Protein AF-A0A7J6T287-F1 (afdb_monomer_lite)

Sequence (138 aa):
MSKEVVRVLVASTNPVKIEAARMGIEPFIKGRELVVSGEATDSGVADQPYGDAETLRGARNRLAALCRGTKQAEFYVAFEGGVFKTEDGRLHVAAWVCVSMHGDDYVSEARTATFQARAYKHHNEVTLPTTIGKEADM

Structure (mmCIF, N/CA/C/O backbone):
data_AF-A0A7J6T287-F1
#
_entry.id   AF-A0A7J6T287-F1
#
loop_
_atom_site.group_PDB
_atom_site.id
_atom_site.type_symbol
_atom_site.label_atom_id
_atom_site.label_alt_id
_atom_site.label_comp_id
_atom_site.label_asym_id
_atom_site.label_entity_id
_atom_site.label_seq_id
_atom_site.pdbx_PDB_ins_code
_atom_site.Cartn_x
_atom_site.Cartn_y
_atom_site.Cartn_z
_atom_site.occupancy
_atom_site.B_iso_or_equiv
_atom_site.auth_seq_id
_atom_site.auth_comp_id
_atom_site.auth_asym_id
_atom_site.auth_atom_id
_atom_site.pdbx_PDB_model_num
ATOM 1 N N . MET A 1 1 ? -13.765 6.205 30.533 1.00 50.97 1 MET A N 1
ATOM 2 C CA . MET A 1 1 ? -14.246 6.568 29.183 1.00 50.97 1 MET A CA 1
ATOM 3 C C . MET A 1 1 ? -13.550 5.644 28.201 1.00 50.97 1 MET A C 1
ATOM 5 O O . MET A 1 1 ? -12.341 5.490 28.329 1.00 50.97 1 MET A O 1
ATOM 9 N N . SER A 1 2 ? -14.280 4.966 27.314 1.00 59.41 2 SER A N 1
ATOM 10 C CA . SER A 1 2 ? -13.661 4.164 26.252 1.00 59.41 2 SER A CA 1
ATOM 11 C C . SER A 1 2 ? -12.898 5.095 25.313 1.00 59.41 2 SER A C 1
ATOM 13 O O . SER A 1 2 ? -13.432 6.126 24.907 1.00 59.41 2 SER A O 1
ATOM 15 N N . LYS A 1 3 ? -11.648 4.754 25.008 1.00 74.88 3 LYS A N 1
ATOM 16 C CA . LYS A 1 3 ? -10.834 5.477 24.031 1.00 74.88 3 LYS A CA 1
ATOM 17 C C . LYS A 1 3 ? -11.521 5.345 22.666 1.00 74.88 3 LYS A C 1
ATOM 19 O O . LYS A 1 3 ? -11.954 4.253 22.309 1.00 74.88 3 LYS A O 1
ATOM 24 N N . GLU A 1 4 ? -11.695 6.447 21.944 1.00 91.06 4 GLU A N 1
ATOM 25 C CA . GLU A 1 4 ? -12.241 6.404 20.583 1.00 91.06 4 GLU A CA 1
ATOM 26 C C . GLU A 1 4 ? -11.302 5.577 19.690 1.00 91.06 4 GLU A C 1
ATOM 28 O O . GLU A 1 4 ? -10.081 5.696 19.815 1.00 91.06 4 GLU A O 1
ATOM 33 N N . VAL A 1 5 ? -11.857 4.714 18.834 1.00 94.69 5 VAL A N 1
ATOM 34 C CA . VAL A 1 5 ? -11.086 3.768 18.014 1.00 94.69 5 VAL A CA 1
ATOM 35 C C . VAL A 1 5 ? -11.066 4.233 16.564 1.00 94.69 5 VAL A C 1
ATOM 37 O O . VAL A 1 5 ? -12.109 4.295 15.918 1.00 94.69 5 VAL A O 1
ATOM 40 N N . VAL A 1 6 ? -9.871 4.467 16.031 1.00 96.75 6 VAL A N 1
ATOM 41 C CA . VAL A 1 6 ? -9.622 4.687 14.605 1.00 96.75 6 VAL A CA 1
ATOM 42 C C . VAL A 1 6 ? -9.342 3.348 13.949 1.00 96.75 6 VAL A C 1
ATOM 44 O O . VAL A 1 6 ? -8.381 2.659 14.296 1.00 96.75 6 VAL A O 1
ATOM 47 N N . ARG A 1 7 ? -10.177 2.981 12.977 1.00 97.75 7 ARG A N 1
ATOM 48 C CA . ARG A 1 7 ? -9.984 1.769 12.177 1.00 97.75 7 ARG A CA 1
ATOM 49 C C . ARG A 1 7 ? -9.330 2.115 10.851 1.00 97.75 7 ARG A C 1
ATOM 51 O O . ARG A 1 7 ? -9.769 3.044 10.176 1.00 97.75 7 ARG A O 1
ATOM 58 N N . VAL A 1 8 ? -8.330 1.330 10.473 1.00 98.38 8 VAL A N 1
ATOM 59 C CA . VAL A 1 8 ? -7.659 1.405 9.174 1.00 98.38 8 VAL A CA 1
ATOM 60 C C . VAL A 1 8 ? -7.731 0.037 8.506 1.00 98.38 8 VAL A C 1
ATOM 62 O O . VAL A 1 8 ? -7.349 -0.974 9.104 1.00 98.38 8 VAL A O 1
ATOM 65 N N . LEU A 1 9 ? -8.208 0.003 7.265 1.00 98.56 9 LEU A N 1
ATOM 66 C CA . LEU A 1 9 ? -8.140 -1.184 6.419 1.00 98.56 9 LEU A CA 1
ATOM 67 C C . LEU A 1 9 ? -7.034 -1.019 5.385 1.00 98.56 9 LEU A C 1
ATOM 69 O O . LEU A 1 9 ? -6.909 0.022 4.742 1.00 98.56 9 LEU A O 1
ATOM 73 N N . VAL A 1 10 ? -6.242 -2.071 5.215 1.00 98.75 10 VAL A N 1
ATOM 74 C CA . VAL A 1 10 ? -5.147 -2.118 4.248 1.00 98.75 10 VAL A CA 1
ATOM 75 C C . VAL A 1 10 ? -5.472 -3.150 3.181 1.00 98.75 10 VAL A C 1
ATOM 77 O O . VAL A 1 10 ? -5.794 -4.291 3.500 1.00 98.75 10 VAL A O 1
ATOM 80 N N . ALA A 1 11 ? -5.338 -2.776 1.911 1.00 98.31 11 ALA A N 1
ATOM 81 C CA . ALA A 1 11 ? -5.620 -3.611 0.745 1.00 98.31 11 ALA A CA 1
ATOM 82 C C . ALA A 1 11 ? -4.507 -4.656 0.495 1.00 98.31 11 ALA A C 1
ATOM 84 O O . ALA A 1 11 ? -3.960 -4.776 -0.602 1.00 98.31 11 ALA A O 1
ATOM 85 N N . SER A 1 12 ? -4.076 -5.338 1.556 1.00 97.88 12 SER A N 1
ATOM 86 C CA . SER A 1 12 ? -3.033 -6.356 1.569 1.00 97.88 12 SER A CA 1
ATOM 87 C C . SER A 1 12 ? -3.056 -7.131 2.887 1.00 97.88 12 SER A C 1
ATOM 89 O O . SER A 1 12 ? -3.192 -6.541 3.955 1.00 97.88 12 SER A O 1
ATOM 91 N N . THR A 1 13 ? -2.791 -8.436 2.829 1.00 97.44 13 THR A N 1
ATOM 92 C CA . THR A 1 13 ? -2.550 -9.293 4.005 1.00 97.44 13 THR A CA 1
ATOM 93 C C . THR A 1 13 ? -1.077 -9.353 4.429 1.00 97.44 13 THR A C 1
ATOM 95 O O . THR A 1 13 ? -0.758 -9.936 5.460 1.00 97.44 13 THR A O 1
ATOM 98 N N . ASN A 1 14 ? -0.161 -8.747 3.663 1.00 97.44 14 ASN A N 1
ATOM 99 C CA . ASN A 1 14 ? 1.260 -8.695 4.010 1.00 97.44 14 ASN A CA 1
ATOM 100 C C . ASN A 1 14 ? 1.487 -7.865 5.298 1.00 97.44 14 ASN A C 1
ATOM 102 O O . ASN A 1 14 ? 1.167 -6.669 5.293 1.00 97.44 14 ASN A O 1
ATOM 106 N N . PRO A 1 15 ? 2.092 -8.443 6.358 1.00 97.75 15 PRO A N 1
ATOM 107 C CA . PRO A 1 15 ? 2.291 -7.764 7.640 1.00 97.75 15 PRO A CA 1
ATOM 108 C C . PRO A 1 15 ? 3.160 -6.506 7.531 1.00 97.75 15 PRO A C 1
ATOM 110 O O . PRO A 1 15 ? 2.912 -5.539 8.241 1.00 97.75 15 PRO A O 1
ATOM 113 N N . VAL A 1 16 ? 4.114 -6.461 6.595 1.00 97.81 16 VAL A N 1
ATOM 114 C CA . VAL A 1 16 ? 4.968 -5.284 6.363 1.00 97.81 16 VAL A CA 1
ATOM 115 C C . VAL A 1 16 ? 4.145 -4.096 5.861 1.00 97.81 16 VAL A C 1
ATOM 117 O O . VAL A 1 16 ? 4.347 -2.971 6.306 1.00 97.81 16 VAL A O 1
ATOM 120 N N . LYS A 1 17 ? 3.180 -4.332 4.961 1.00 97.88 17 LYS A N 1
ATOM 121 C CA . LYS A 1 17 ? 2.293 -3.274 4.440 1.00 97.88 17 LYS A CA 1
ATOM 122 C C . LYS A 1 17 ? 1.305 -2.792 5.507 1.00 97.88 17 LYS A C 1
ATOM 124 O O . LYS A 1 17 ? 1.026 -1.599 5.586 1.00 97.88 17 LYS A O 1
ATOM 129 N N . ILE A 1 18 ? 0.797 -3.712 6.329 1.00 98.62 18 ILE A N 1
ATOM 130 C CA . ILE A 1 18 ? -0.095 -3.390 7.453 1.00 98.62 18 ILE A CA 1
ATOM 131 C C . ILE A 1 18 ? 0.635 -2.506 8.468 1.00 98.62 18 ILE A C 1
ATOM 133 O O . ILE A 1 18 ? 0.121 -1.463 8.868 1.00 98.62 18 ILE A O 1
ATOM 137 N N . GLU A 1 19 ? 1.862 -2.881 8.819 1.00 98.50 19 GLU A N 1
ATOM 138 C CA . GLU A 1 19 ? 2.688 -2.127 9.753 1.00 98.50 19 GLU A CA 1
ATOM 139 C C . GLU A 1 19 ? 3.095 -0.756 9.197 1.00 98.50 19 GLU A C 1
ATOM 141 O O . GLU A 1 19 ? 3.009 0.249 9.902 1.00 98.50 19 GLU A O 1
ATOM 146 N N . ALA A 1 20 ? 3.437 -0.672 7.908 1.00 98.25 20 ALA A N 1
ATOM 147 C CA . ALA A 1 20 ? 3.723 0.603 7.251 1.00 98.25 20 ALA A CA 1
ATOM 148 C C . ALA A 1 20 ? 2.521 1.565 7.301 1.00 98.25 20 ALA A C 1
ATOM 150 O O . ALA A 1 20 ? 2.691 2.751 7.585 1.00 98.25 20 ALA A O 1
ATOM 151 N N . ALA A 1 21 ? 1.300 1.063 7.078 1.00 98.38 21 ALA A N 1
ATOM 152 C CA . ALA A 1 21 ? 0.085 1.864 7.223 1.00 98.38 21 ALA A CA 1
ATOM 153 C C . ALA A 1 21 ? -0.141 2.310 8.676 1.00 98.38 21 ALA A C 1
ATOM 155 O O . ALA A 1 21 ? -0.475 3.471 8.910 1.00 98.38 21 ALA A O 1
ATOM 156 N N . ARG A 1 22 ? 0.085 1.420 9.655 1.00 98.25 22 ARG A N 1
ATOM 157 C CA . ARG A 1 22 ? 0.000 1.750 11.086 1.00 98.25 22 ARG A CA 1
ATOM 158 C C . ARG A 1 22 ? 0.932 2.906 11.436 1.00 98.25 22 ARG A C 1
ATOM 160 O O . ARG A 1 22 ? 0.466 3.918 11.949 1.00 98.25 22 ARG A O 1
ATOM 167 N N . MET A 1 23 ? 2.214 2.783 11.094 1.00 97.75 23 MET A N 1
ATOM 168 C CA . MET A 1 23 ? 3.225 3.814 11.342 1.00 97.75 23 MET A CA 1
ATOM 169 C C . MET A 1 23 ? 2.909 5.131 10.623 1.00 97.75 23 MET A C 1
ATOM 171 O O . MET A 1 23 ? 3.188 6.201 11.156 1.00 97.75 23 MET A O 1
ATOM 175 N N . GLY A 1 24 ? 2.325 5.063 9.423 1.00 96.31 24 GLY A N 1
ATOM 176 C CA . GLY A 1 24 ? 1.927 6.245 8.663 1.00 96.31 24 GLY A CA 1
ATOM 177 C C . GLY A 1 24 ? 0.741 6.995 9.273 1.00 96.31 24 GLY A C 1
ATOM 178 O O . GLY A 1 24 ? 0.712 8.217 9.210 1.00 96.31 24 GLY A O 1
ATOM 179 N N . ILE A 1 25 ? -0.223 6.293 9.876 1.00 96.25 25 ILE A N 1
ATOM 180 C CA . ILE A 1 25 ? -1.453 6.897 10.417 1.00 96.2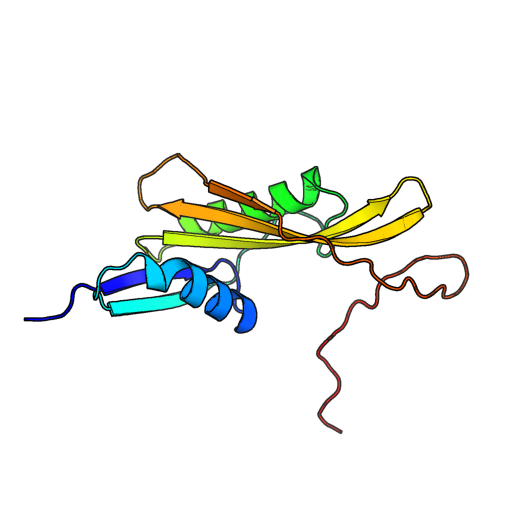5 25 ILE A CA 1
ATOM 181 C C . ILE A 1 25 ? -1.322 7.282 11.899 1.00 96.25 25 ILE A C 1
ATOM 183 O O . ILE A 1 25 ? -1.879 8.296 12.321 1.00 96.25 25 ILE A O 1
ATOM 187 N N . GLU A 1 26 ? -0.579 6.510 12.695 1.00 95.69 26 GLU A N 1
ATOM 188 C CA . GLU A 1 26 ? -0.442 6.685 14.150 1.00 95.69 26 GLU A CA 1
ATOM 189 C C . GLU A 1 26 ? -0.110 8.123 14.610 1.00 95.69 26 GLU A C 1
ATOM 191 O O . GLU A 1 26 ? -0.753 8.597 15.554 1.00 95.69 26 GLU A O 1
ATOM 196 N N . PRO A 1 27 ? 0.784 8.885 13.944 1.00 94.88 27 PRO A N 1
ATOM 197 C CA . PRO A 1 27 ? 1.085 10.262 14.341 1.00 94.88 27 PRO A CA 1
ATOM 198 C C . PRO A 1 27 ? -0.120 11.215 14.288 1.00 94.88 27 PRO A C 1
ATOM 200 O O . PRO A 1 27 ? -0.116 12.256 14.946 1.00 94.88 27 PRO A O 1
ATOM 203 N N . PHE A 1 28 ? -1.161 10.878 13.522 1.00 91.44 28 PHE A N 1
ATOM 204 C CA . PHE A 1 28 ? -2.292 11.765 13.247 1.00 91.44 28 PHE A CA 1
ATOM 205 C C . PHE A 1 28 ? -3.512 11.515 14.141 1.00 91.44 28 PHE A C 1
ATOM 207 O O . PHE A 1 28 ? -4.430 12.336 14.171 1.00 91.44 28 PHE A O 1
ATOM 214 N N . ILE A 1 29 ? -3.543 10.424 14.914 1.00 90.31 29 ILE A N 1
ATOM 215 C CA . ILE A 1 29 ? -4.763 10.002 15.621 1.00 90.31 29 ILE A CA 1
ATOM 216 C C . ILE A 1 29 ? -4.915 10.543 17.056 1.00 90.31 29 ILE A C 1
ATOM 218 O O . ILE A 1 29 ? -5.815 10.107 17.762 1.00 90.31 29 ILE A O 1
ATOM 222 N N . LYS A 1 30 ? -4.102 11.521 17.488 1.00 86.50 30 LYS A N 1
ATOM 223 C CA . LYS A 1 30 ? -4.283 12.337 18.720 1.00 86.50 30 LYS A CA 1
ATOM 224 C C . LYS A 1 30 ? -4.677 11.560 19.990 1.00 86.50 30 LYS A C 1
ATOM 226 O O . LYS A 1 30 ? -5.568 11.968 20.730 1.00 86.50 30 LYS A O 1
ATOM 231 N N . GLY A 1 31 ? -4.020 10.435 20.258 1.00 84.31 31 GLY A N 1
ATOM 232 C CA . GLY A 1 31 ? -4.307 9.650 21.460 1.00 84.31 31 GLY A CA 1
ATOM 233 C C . GLY A 1 31 ? -5.642 8.902 21.414 1.00 84.31 31 GLY A C 1
ATOM 234 O O . GLY A 1 31 ? -6.137 8.519 22.468 1.00 84.31 31 GLY A O 1
ATOM 235 N N . ARG A 1 32 ? -6.205 8.661 20.225 1.00 93.94 32 ARG A N 1
ATOM 236 C CA . ARG A 1 32 ? -7.208 7.617 19.961 1.00 93.94 32 ARG A CA 1
ATOM 237 C C . ARG A 1 32 ? -6.529 6.239 19.912 1.00 93.94 32 ARG A C 1
ATOM 239 O O . ARG A 1 32 ? -5.301 6.141 19.905 1.00 93.94 32 ARG A O 1
ATOM 246 N N . GLU A 1 33 ? -7.298 5.163 19.994 1.00 95.31 33 GLU A N 1
ATOM 247 C CA . GLU A 1 33 ? -6.789 3.804 19.776 1.00 95.31 33 GLU A CA 1
ATOM 248 C C . GLU A 1 33 ? -6.695 3.528 18.272 1.00 95.31 33 GLU A C 1
ATOM 250 O O . GLU A 1 33 ? -7.619 3.864 17.538 1.00 95.31 33 GLU A O 1
ATOM 255 N N . LEU A 1 34 ? -5.595 2.928 17.808 1.00 97.06 34 LEU A N 1
ATOM 256 C CA . LEU A 1 34 ? -5.424 2.544 16.406 1.00 97.06 34 LEU A CA 1
ATOM 257 C C . LEU A 1 34 ? -5.648 1.046 16.236 1.00 97.06 34 LEU A C 1
ATOM 259 O O . LEU A 1 34 ? -4.922 0.247 16.823 1.00 97.06 34 LEU A O 1
ATOM 263 N N . VAL A 1 35 ? -6.581 0.669 15.368 1.00 97.75 35 VAL A N 1
ATOM 264 C CA . VAL A 1 35 ? -6.767 -0.720 14.940 1.00 97.75 35 VAL A CA 1
ATOM 265 C C . VAL A 1 35 ? -6.552 -0.800 13.437 1.00 97.75 35 VAL A C 1
ATOM 267 O O . VAL A 1 35 ? -7.341 -0.263 12.660 1.00 97.75 35 VAL A O 1
ATOM 270 N N . VAL A 1 36 ? -5.494 -1.495 13.025 1.00 98.44 36 VAL A N 1
ATOM 271 C CA . VAL A 1 36 ? -5.158 -1.708 11.611 1.00 98.44 36 VAL A CA 1
ATOM 272 C C . VAL A 1 36 ? -5.341 -3.177 11.271 1.00 98.44 36 VAL A C 1
ATOM 274 O O . VAL A 1 36 ? -4.894 -4.050 12.011 1.00 98.44 36 VAL A O 1
ATOM 277 N N . SER A 1 37 ? -5.994 -3.462 10.149 1.00 98.31 37 SER A N 1
ATOM 278 C CA . SER A 1 37 ? -6.135 -4.831 9.650 1.00 98.31 37 SER A CA 1
ATOM 279 C C . SER A 1 37 ? -6.022 -4.886 8.132 1.00 98.31 37 SER A C 1
ATOM 281 O O . SER A 1 37 ? -6.282 -3.902 7.441 1.00 98.31 37 SER A O 1
ATOM 283 N N . GLY A 1 38 ? -5.586 -6.037 7.625 1.00 98.19 38 GLY A N 1
ATOM 284 C CA . GLY A 1 38 ? -5.404 -6.278 6.200 1.00 98.19 38 GLY A CA 1
ATOM 285 C C . GLY A 1 38 ? -6.545 -7.080 5.583 1.00 98.19 38 GLY A C 1
ATOM 286 O O . GLY A 1 38 ? -7.109 -7.970 6.222 1.00 98.19 38 GLY A O 1
ATOM 287 N N . GLU A 1 39 ? -6.840 -6.804 4.319 1.00 97.69 39 GLU A N 1
ATOM 288 C CA . GLU A 1 39 ? -7.756 -7.575 3.483 1.00 97.69 39 GLU A CA 1
ATOM 289 C C . GLU A 1 39 ? -7.159 -7.775 2.088 1.00 97.69 39 GLU A C 1
ATOM 291 O O . GLU A 1 39 ? -6.563 -6.866 1.506 1.00 97.69 39 GLU A O 1
ATOM 296 N N . ALA A 1 40 ? -7.286 -8.991 1.559 1.00 96.75 40 ALA A N 1
ATOM 297 C CA . ALA A 1 40 ? -6.862 -9.291 0.201 1.00 96.75 40 ALA A CA 1
ATOM 298 C C . ALA A 1 40 ? -7.826 -8.637 -0.798 1.00 96.75 40 ALA A C 1
ATOM 300 O O . ALA A 1 40 ? -9.040 -8.726 -0.648 1.00 96.75 40 ALA A O 1
ATOM 301 N N . THR A 1 41 ? -7.274 -7.987 -1.817 1.00 96.44 41 THR A N 1
ATOM 302 C CA . THR A 1 41 ? -8.027 -7.329 -2.892 1.00 96.44 41 THR A CA 1
ATOM 303 C C . THR A 1 41 ? -7.321 -7.566 -4.216 1.00 96.44 41 THR A C 1
ATOM 305 O O . THR A 1 41 ? -6.097 -7.718 -4.237 1.00 96.44 41 THR A O 1
ATOM 308 N N . ASP A 1 42 ? -8.065 -7.550 -5.317 1.00 93.94 42 ASP A N 1
ATOM 309 C CA . ASP A 1 42 ? -7.494 -7.670 -6.657 1.00 93.94 42 ASP A CA 1
ATOM 310 C C . ASP A 1 42 ? -7.057 -6.301 -7.191 1.00 93.94 42 ASP A C 1
ATOM 312 O O . ASP A 1 42 ? -7.777 -5.308 -7.062 1.00 93.94 42 ASP A O 1
ATOM 316 N N . SER A 1 43 ? -5.877 -6.234 -7.815 1.00 94.56 43 SER A N 1
ATOM 317 C CA . SER A 1 43 ? -5.389 -5.003 -8.454 1.00 94.56 43 SER A CA 1
ATOM 318 C C . SER A 1 43 ? -5.902 -4.817 -9.880 1.00 94.56 43 SER A C 1
ATOM 320 O O . SER A 1 43 ? -5.833 -3.709 -10.409 1.00 94.56 43 SER A O 1
ATOM 322 N N . GLY A 1 44 ? -6.407 -5.869 -10.532 1.00 96.56 44 GLY A N 1
ATOM 323 C CA . GLY A 1 44 ? -6.877 -5.803 -11.922 1.00 96.56 44 GLY A CA 1
ATOM 324 C C . GLY A 1 44 ? -5.798 -5.390 -12.936 1.00 96.56 44 GLY A C 1
ATOM 325 O O . GLY A 1 44 ? -6.129 -4.916 -14.021 1.00 96.56 44 GLY A O 1
ATOM 326 N N . VAL A 1 45 ? -4.520 -5.519 -12.572 1.00 97.31 45 VAL A N 1
ATOM 327 C CA . VAL A 1 45 ? -3.341 -5.322 -13.432 1.00 97.31 45 VAL A CA 1
ATOM 328 C C . VAL A 1 45 ? -2.434 -6.552 -13.318 1.00 97.31 45 VAL A C 1
ATOM 330 O O . VAL A 1 45 ? -2.754 -7.475 -12.571 1.00 97.31 45 VAL A O 1
ATOM 333 N N . ALA A 1 46 ? -1.327 -6.594 -14.062 1.00 94.69 46 ALA A N 1
ATOM 334 C CA . ALA A 1 46 ? -0.368 -7.692 -13.958 1.00 94.69 46 ALA A CA 1
ATOM 335 C C . ALA A 1 46 ? 0.182 -7.848 -12.526 1.00 94.69 46 ALA A C 1
ATOM 337 O O . ALA A 1 46 ? 0.364 -6.853 -11.826 1.00 94.69 46 ALA A O 1
ATOM 338 N N . ASP A 1 47 ? 0.528 -9.079 -12.127 1.00 90.69 47 ASP A N 1
ATOM 339 C CA . ASP A 1 47 ? 1.134 -9.371 -10.813 1.00 90.69 47 ASP A CA 1
ATOM 340 C C . ASP A 1 47 ? 2.422 -8.570 -10.566 1.00 90.69 47 ASP A C 1
ATOM 342 O O . ASP A 1 47 ? 2.746 -8.230 -9.426 1.00 90.69 47 ASP A O 1
ATOM 346 N N . GLN A 1 48 ? 3.140 -8.237 -11.645 1.00 92.31 48 GLN A N 1
ATOM 347 C CA . GLN A 1 48 ? 4.270 -7.318 -11.638 1.00 92.31 48 GLN A CA 1
ATOM 348 C C . GLN A 1 48 ? 3.993 -6.122 -12.567 1.00 92.31 48 GLN A C 1
ATOM 350 O O . GLN A 1 48 ? 4.379 -6.160 -13.737 1.00 92.31 48 GLN A O 1
ATOM 355 N N . PRO A 1 49 ? 3.359 -5.050 -12.058 1.00 96.00 49 PRO A N 1
ATOM 356 C CA . PRO A 1 49 ? 3.088 -3.834 -12.818 1.00 96.00 49 PRO A CA 1
ATOM 357 C C . PRO A 1 49 ? 4.356 -3.194 -13.380 1.00 96.00 49 PRO A C 1
ATOM 359 O O . PRO A 1 49 ? 5.384 -3.127 -12.689 1.00 96.00 49 PRO A O 1
ATOM 362 N N . TYR A 1 50 ? 4.267 -2.675 -14.604 1.00 96.12 50 TYR A N 1
ATOM 363 C CA . TYR A 1 50 ? 5.367 -1.987 -15.267 1.00 96.12 50 TYR A CA 1
ATOM 364 C C . TYR A 1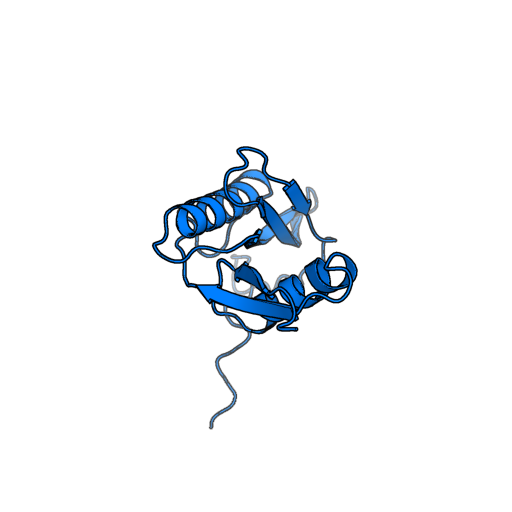 50 ? 5.062 -0.505 -15.507 1.00 96.12 50 TYR A C 1
ATOM 366 O O . TYR A 1 50 ? 4.100 -0.127 -16.177 1.00 96.12 50 TYR A O 1
ATOM 374 N N . GLY A 1 51 ? 5.935 0.358 -14.990 1.00 96.62 51 GLY A N 1
ATOM 375 C CA . GLY A 1 51 ? 5.813 1.806 -15.088 1.00 96.62 51 GLY A CA 1
ATOM 376 C C . GLY A 1 51 ? 4.756 2.402 -14.156 1.00 96.62 51 GLY A C 1
ATOM 377 O O . GLY A 1 51 ? 3.976 1.709 -13.498 1.00 96.62 51 GLY A O 1
ATOM 378 N N . ASP A 1 52 ? 4.739 3.732 -14.084 1.00 97.50 52 ASP A N 1
ATOM 379 C CA . ASP A 1 52 ? 3.902 4.461 -13.125 1.00 97.50 52 ASP A CA 1
ATOM 380 C C . ASP A 1 52 ? 2.412 4.305 -13.395 1.00 97.50 52 ASP A C 1
ATOM 382 O O . ASP A 1 52 ? 1.647 4.063 -12.465 1.00 97.50 52 ASP A O 1
ATOM 386 N N . ALA A 1 53 ? 2.002 4.381 -14.660 1.00 97.88 53 ALA A N 1
ATOM 387 C CA . ALA A 1 53 ? 0.592 4.347 -15.025 1.00 97.88 53 ALA A CA 1
ATOM 388 C C . ALA A 1 53 ? -0.097 3.037 -14.609 1.00 97.88 53 ALA A C 1
ATOM 390 O O . ALA A 1 53 ? -1.211 3.064 -14.085 1.00 97.88 53 ALA A O 1
ATOM 391 N N . GLU A 1 54 ? 0.550 1.890 -14.829 1.00 98.50 54 GLU A N 1
ATOM 392 C CA . GLU A 1 54 ? -0.008 0.595 -14.438 1.00 98.50 54 GLU A CA 1
ATOM 393 C C . GLU A 1 54 ? 0.061 0.377 -12.926 1.00 98.50 54 GLU A C 1
ATOM 395 O O . GLU A 1 54 ? -0.929 -0.045 -12.329 1.00 98.50 54 GLU A O 1
ATOM 400 N N . THR A 1 55 ? 1.184 0.728 -12.295 1.00 98.50 55 THR A N 1
ATOM 401 C CA . THR A 1 55 ? 1.370 0.558 -10.846 1.00 98.50 55 THR A CA 1
ATOM 402 C C . THR A 1 55 ? 0.368 1.399 -10.050 1.00 98.50 55 THR A C 1
ATOM 404 O O . THR A 1 55 ? -0.290 0.891 -9.142 1.00 98.50 55 THR A O 1
ATOM 407 N N . LEU A 1 56 ? 0.179 2.671 -10.420 1.00 98.69 56 LEU A N 1
ATOM 408 C CA . LEU A 1 56 ? -0.812 3.547 -9.792 1.00 98.69 56 LEU A CA 1
ATOM 409 C C . LEU A 1 56 ? -2.242 3.045 -10.031 1.00 98.69 56 LEU A C 1
ATOM 411 O O . LEU A 1 56 ? -3.060 3.049 -9.112 1.00 98.69 56 LEU A O 1
ATOM 415 N N . ARG A 1 57 ? -2.552 2.563 -11.242 1.00 98.62 57 ARG A N 1
ATOM 416 C CA . ARG A 1 57 ? -3.855 1.949 -11.534 1.00 98.62 57 ARG A CA 1
ATOM 417 C C . ARG A 1 57 ? -4.113 0.733 -10.642 1.00 98.62 57 ARG A C 1
ATOM 419 O O . ARG A 1 57 ? -5.207 0.625 -10.096 1.00 98.62 57 ARG A O 1
ATOM 426 N N . GLY A 1 58 ? -3.116 -0.128 -10.438 1.00 98.69 58 GLY A N 1
ATOM 427 C CA . GLY A 1 58 ? -3.210 -1.257 -9.511 1.00 98.69 58 GLY A CA 1
ATOM 428 C C . GLY A 1 58 ? -3.507 -0.816 -8.075 1.00 98.69 58 GLY A C 1
ATOM 429 O O . GLY A 1 58 ? -4.428 -1.342 -7.450 1.00 98.69 58 GLY A O 1
ATOM 430 N N . ALA A 1 59 ? -2.804 0.206 -7.573 1.00 98.62 59 ALA A N 1
ATOM 431 C CA . ALA A 1 59 ? -3.054 0.762 -6.240 1.00 98.62 59 ALA A CA 1
ATOM 432 C C . ALA A 1 59 ? -4.480 1.330 -6.097 1.00 98.62 59 ALA A C 1
ATOM 434 O O . ALA A 1 59 ? -5.173 1.018 -5.126 1.00 98.62 59 ALA A O 1
ATOM 435 N N . ARG A 1 60 ? -4.957 2.097 -7.089 1.00 98.44 60 ARG A N 1
ATOM 436 C CA . ARG A 1 60 ? -6.330 2.637 -7.124 1.00 98.44 60 ARG A CA 1
ATOM 437 C C . ARG A 1 60 ? -7.388 1.538 -7.160 1.00 98.44 60 ARG A C 1
ATOM 439 O O . ARG A 1 60 ? -8.377 1.621 -6.438 1.00 98.44 60 ARG A O 1
ATOM 446 N N . ASN A 1 61 ? -7.179 0.501 -7.966 1.00 98.38 61 ASN A N 1
ATOM 447 C CA . ASN A 1 61 ? -8.106 -0.623 -8.079 1.00 98.38 61 ASN A CA 1
ATOM 448 C C . ASN A 1 61 ? -8.231 -1.384 -6.756 1.00 98.38 61 ASN A C 1
ATOM 450 O O . ASN A 1 61 ? -9.352 -1.643 -6.312 1.00 98.38 61 ASN A O 1
ATOM 454 N N . ARG A 1 62 ? -7.100 -1.661 -6.092 1.00 98.44 62 ARG A N 1
ATOM 455 C CA . ARG A 1 62 ? -7.079 -2.266 -4.752 1.00 98.44 62 ARG A CA 1
ATOM 456 C C . ARG A 1 62 ? -7.828 -1.414 -3.734 1.00 98.44 62 ARG A C 1
ATOM 458 O O . ARG A 1 62 ? -8.649 -1.940 -2.988 1.00 98.44 62 ARG A O 1
ATOM 465 N N . LEU A 1 63 ? -7.579 -0.101 -3.725 1.00 98.19 63 LEU A N 1
ATOM 466 C CA . LEU A 1 63 ? -8.267 0.828 -2.829 1.00 98.19 63 LEU A CA 1
ATOM 467 C C . LEU A 1 63 ? -9.780 0.810 -3.074 1.00 98.19 63 LEU A C 1
ATOM 469 O O . LEU A 1 63 ? -10.556 0.644 -2.141 1.00 98.19 63 LEU A O 1
ATOM 473 N N . ALA A 1 64 ? -10.201 0.901 -4.335 1.00 96.75 64 ALA A N 1
ATOM 474 C CA . ALA A 1 64 ? -11.610 0.892 -4.702 1.00 96.75 64 ALA A CA 1
ATOM 475 C C . ALA A 1 64 ? -12.297 -0.442 -4.359 1.00 96.75 64 ALA A C 1
ATOM 477 O O . ALA A 1 64 ? -13.453 -0.443 -3.943 1.00 96.75 64 ALA A O 1
ATOM 478 N N . ALA A 1 65 ? -11.609 -1.577 -4.523 1.00 96.56 65 ALA A N 1
ATOM 479 C CA . ALA A 1 65 ? -12.115 -2.882 -4.099 1.00 96.56 65 ALA A CA 1
ATOM 480 C C . ALA A 1 65 ? -12.311 -2.939 -2.578 1.00 96.56 65 ALA A C 1
ATOM 482 O O . ALA A 1 65 ? -13.362 -3.382 -2.122 1.00 96.56 65 ALA A O 1
ATOM 483 N N . LEU A 1 66 ? -11.348 -2.417 -1.814 1.00 96.31 66 LEU A N 1
ATOM 484 C CA . LEU A 1 66 ? -11.423 -2.347 -0.359 1.00 96.31 66 LEU A CA 1
ATOM 485 C C . LEU A 1 66 ? -12.589 -1.463 0.119 1.00 96.31 66 LEU A C 1
ATOM 487 O O . LEU A 1 66 ? -13.339 -1.874 0.999 1.00 96.31 66 LEU A O 1
ATOM 491 N N . CYS A 1 67 ? -12.794 -0.291 -0.494 1.00 94.94 67 CYS A N 1
ATOM 492 C CA . CYS A 1 67 ? -13.888 0.626 -0.144 1.00 94.94 67 CYS A CA 1
ATOM 493 C C . CYS A 1 67 ? -15.286 0.064 -0.461 1.00 94.94 67 CYS A C 1
ATOM 495 O O . CYS A 1 67 ? -16.261 0.465 0.170 1.00 94.94 67 CYS A O 1
ATOM 497 N N . ARG A 1 68 ? -15.403 -0.852 -1.435 1.00 93.94 68 ARG A N 1
ATOM 498 C CA . ARG A 1 68 ? -16.659 -1.562 -1.758 1.00 93.94 68 ARG A CA 1
ATOM 499 C C . ARG A 1 68 ? -16.896 -2.803 -0.889 1.00 93.94 68 ARG A C 1
ATOM 501 O O . ARG A 1 68 ? -17.941 -3.439 -1.029 1.00 93.94 68 ARG A O 1
ATOM 508 N N . GLY A 1 69 ? -15.930 -3.179 -0.053 1.00 92.31 69 GLY A N 1
ATOM 509 C CA . GLY A 1 69 ? -16.028 -4.326 0.841 1.00 92.31 69 GLY A CA 1
ATOM 510 C C . GLY A 1 69 ? -17.084 -4.140 1.934 1.00 92.31 69 GLY A C 1
ATOM 511 O O . GLY A 1 69 ? -17.620 -3.056 2.154 1.00 92.31 69 GLY A O 1
ATOM 512 N N . THR A 1 70 ? -17.390 -5.217 2.658 1.00 90.69 70 THR A N 1
ATOM 513 C CA . THR A 1 70 ? -18.389 -5.184 3.741 1.00 90.69 70 THR A CA 1
ATOM 514 C C . THR A 1 70 ? -17.845 -4.593 5.041 1.00 90.69 70 THR A C 1
ATOM 516 O O . THR A 1 70 ? -18.621 -4.222 5.921 1.00 90.69 70 THR A O 1
ATOM 519 N N . LYS A 1 71 ? -16.518 -4.548 5.207 1.00 92.75 71 LYS A N 1
ATOM 520 C CA . LYS A 1 71 ? -15.881 -3.969 6.392 1.00 92.75 71 LYS A CA 1
ATOM 521 C C . LYS A 1 71 ? -15.725 -2.466 6.209 1.00 92.75 71 LYS A C 1
ATOM 523 O O . LYS A 1 71 ? -15.224 -2.012 5.189 1.00 92.75 71 LYS A O 1
ATOM 528 N N . GLN A 1 72 ? -16.092 -1.715 7.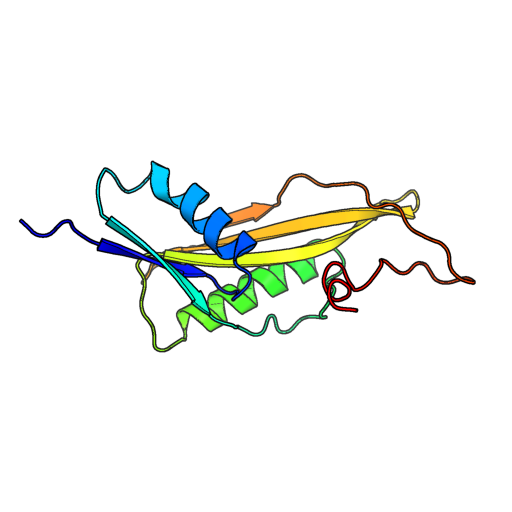240 1.00 93.69 72 GLN A N 1
ATOM 529 C CA . GLN A 1 72 ? -15.926 -0.266 7.273 1.00 93.69 72 GLN A CA 1
ATOM 530 C C . GLN A 1 72 ? -14.752 0.127 8.175 1.00 93.69 72 GLN A C 1
ATOM 532 O O . GLN A 1 72 ? -14.536 -0.458 9.241 1.00 93.69 72 GLN A O 1
ATOM 537 N N . ALA A 1 73 ? -14.007 1.136 7.743 1.00 96.62 73 ALA A N 1
ATOM 538 C CA . ALA A 1 73 ? -12.919 1.775 8.473 1.00 96.62 73 ALA A CA 1
ATOM 539 C C . ALA A 1 73 ? -12.926 3.286 8.228 1.00 96.62 73 ALA A C 1
ATOM 541 O O . ALA A 1 73 ? -13.516 3.729 7.253 1.00 96.62 73 ALA A O 1
ATOM 542 N N . GLU A 1 74 ? -12.273 4.060 9.099 1.00 96.88 74 GLU A N 1
ATOM 543 C CA . GLU A 1 74 ? -12.116 5.516 8.935 1.00 96.88 74 GLU A CA 1
ATOM 544 C C . GLU A 1 74 ? -11.166 5.822 7.768 1.00 96.88 74 GLU A C 1
ATOM 546 O O . GLU A 1 74 ? -11.435 6.723 6.977 1.00 96.88 74 GLU A O 1
ATOM 551 N N . PHE A 1 75 ? -10.109 5.013 7.621 1.00 97.69 75 PHE A N 1
ATOM 552 C CA . PHE A 1 75 ? -9.142 5.110 6.530 1.00 97.69 75 PHE A CA 1
ATOM 553 C C . PHE A 1 75 ? -8.993 3.789 5.777 1.00 97.69 75 PHE A C 1
ATOM 555 O O . PHE A 1 75 ? -8.968 2.705 6.369 1.00 97.69 75 PHE A O 1
ATOM 562 N N . TYR A 1 76 ? -8.793 3.906 4.471 1.00 98.50 76 TYR A N 1
ATOM 563 C CA . TYR A 1 76 ? -8.478 2.818 3.556 1.00 98.50 76 TYR A CA 1
ATOM 564 C C . TYR A 1 76 ? -7.117 3.101 2.927 1.00 98.50 76 TYR A C 1
ATOM 566 O O . TYR A 1 76 ? -6.868 4.220 2.478 1.00 98.50 76 TYR A O 1
ATOM 574 N N . VAL A 1 77 ? -6.232 2.106 2.899 1.00 98.69 77 VAL A N 1
ATOM 575 C CA . VAL A 1 77 ? -4.863 2.248 2.387 1.00 98.69 77 VAL A CA 1
ATOM 576 C C . VAL A 1 77 ? -4.562 1.135 1.393 1.00 98.69 77 VAL A C 1
ATOM 578 O O . VAL A 1 77 ? -4.757 -0.041 1.689 1.00 98.69 77 VAL A O 1
ATOM 581 N N . ALA A 1 78 ? -4.024 1.483 0.231 1.00 98.62 78 ALA A N 1
ATOM 582 C CA . ALA A 1 78 ? -3.550 0.528 -0.761 1.00 98.62 78 ALA A CA 1
ATOM 583 C C . ALA A 1 78 ? -2.085 0.786 -1.116 1.00 98.62 78 ALA A C 1
ATOM 585 O O . ALA A 1 78 ? -1.648 1.931 -1.184 1.00 98.62 78 ALA A O 1
ATOM 586 N N . PHE A 1 79 ? -1.346 -0.294 -1.370 1.00 98.44 79 PHE A N 1
ATOM 587 C CA . PHE A 1 79 ? 0.052 -0.262 -1.797 1.00 98.44 79 PHE A CA 1
ATOM 588 C C . PHE A 1 79 ? 0.224 -1.150 -3.022 1.00 98.44 79 PHE A C 1
ATOM 590 O O . PHE A 1 79 ? -0.056 -2.351 -2.923 1.00 98.44 79 PHE A O 1
ATOM 597 N N . GLU A 1 80 ? 0.792 -0.619 -4.100 1.00 98.38 80 GLU A N 1
ATOM 598 C CA . GLU A 1 80 ? 1.185 -1.413 -5.265 1.00 98.38 80 GLU A CA 1
ATOM 599 C C . GLU A 1 80 ? 2.645 -1.172 -5.622 1.00 98.38 80 GLU A C 1
ATOM 601 O O . GLU A 1 80 ? 3.061 -0.037 -5.832 1.00 98.38 80 GLU A O 1
ATOM 606 N N . GLY A 1 81 ? 3.430 -2.250 -5.642 1.00 97.12 81 GLY A N 1
ATOM 607 C CA . GLY A 1 81 ? 4.824 -2.221 -6.068 1.00 97.12 81 GLY A CA 1
ATOM 608 C C . GLY A 1 81 ? 4.914 -2.412 -7.575 1.00 97.12 81 GLY A C 1
ATOM 609 O O . GLY A 1 81 ? 4.180 -3.218 -8.136 1.00 97.12 81 GLY A O 1
ATOM 610 N N . GLY A 1 82 ? 5.827 -1.694 -8.217 1.00 96.69 82 GLY A N 1
ATOM 611 C CA . GLY A 1 82 ? 6.029 -1.751 -9.657 1.00 96.69 82 GLY A CA 1
ATOM 612 C C . GLY A 1 82 ? 7.497 -1.779 -10.042 1.00 96.69 82 GLY A C 1
ATOM 613 O O . GLY A 1 82 ? 8.389 -1.509 -9.228 1.00 96.69 82 GLY A O 1
ATOM 614 N N . VAL A 1 83 ? 7.731 -2.090 -11.312 1.00 96.38 83 VAL A N 1
ATOM 615 C CA . VAL A 1 83 ? 9.051 -2.083 -11.943 1.00 96.38 83 VAL A CA 1
ATOM 616 C C . VAL A 1 83 ? 9.099 -0.970 -12.966 1.00 96.38 83 VAL A C 1
ATOM 618 O O . VAL A 1 83 ? 8.172 -0.771 -13.742 1.00 96.38 83 VAL A O 1
ATOM 621 N N . PHE A 1 84 ? 10.205 -0.245 -12.984 1.00 94.44 84 PHE A N 1
ATOM 622 C CA . PHE A 1 84 ? 10.396 0.935 -13.808 1.00 94.44 84 PHE A CA 1
ATOM 623 C C . PHE A 1 84 ? 11.712 0.780 -14.546 1.00 94.44 84 PHE A C 1
ATOM 625 O O . PHE A 1 84 ? 12.721 0.418 -13.941 1.00 94.44 84 PHE A O 1
ATOM 632 N N . LYS A 1 85 ? 11.715 1.048 -15.848 1.00 92.25 85 LYS A N 1
ATOM 633 C CA . LYS A 1 85 ? 12.936 1.033 -16.647 1.00 92.25 85 LYS A CA 1
ATOM 634 C C . LYS A 1 85 ? 13.297 2.448 -17.048 1.00 92.25 85 LYS A C 1
ATOM 636 O O . LYS A 1 85 ? 12.458 3.177 -17.570 1.00 92.25 85 LYS A O 1
ATOM 641 N N . THR A 1 86 ? 14.538 2.816 -16.789 1.00 89.06 86 THR A N 1
ATOM 642 C CA . THR A 1 86 ? 15.117 4.084 -17.232 1.00 89.06 86 THR A CA 1
ATOM 643 C C . THR A 1 86 ? 15.534 4.004 -18.698 1.00 89.06 86 THR A C 1
ATOM 645 O O . THR A 1 86 ? 15.662 2.918 -19.270 1.00 89.06 86 THR A O 1
ATOM 648 N N . GLU A 1 87 ? 15.783 5.159 -19.312 1.00 89.00 87 GLU A N 1
ATOM 649 C CA . GLU A 1 87 ? 16.233 5.253 -20.709 1.00 89.00 87 GLU A CA 1
ATOM 650 C C . GLU A 1 87 ? 17.535 4.476 -20.963 1.00 89.00 87 GLU A C 1
ATOM 652 O O . GLU A 1 87 ? 17.685 3.841 -22.005 1.00 89.00 87 GLU A O 1
ATOM 657 N N . ASP A 1 88 ? 18.441 4.435 -19.980 1.00 89.06 88 ASP A N 1
ATOM 658 C CA . ASP A 1 88 ? 19.696 3.671 -20.041 1.00 89.06 88 ASP A CA 1
ATOM 659 C C . ASP A 1 88 ? 19.522 2.161 -19.773 1.00 89.06 88 ASP A C 1
ATOM 661 O O . ASP A 1 88 ? 20.492 1.404 -19.715 1.00 89.06 88 ASP A O 1
ATOM 665 N N . GLY A 1 89 ? 18.278 1.699 -19.625 1.00 88.00 89 GLY A N 1
ATOM 666 C CA . GLY A 1 89 ? 17.916 0.292 -19.533 1.00 88.00 89 GLY A CA 1
ATOM 667 C C . GLY A 1 89 ? 18.025 -0.331 -18.142 1.00 88.00 89 GLY A C 1
ATOM 668 O O . GLY A 1 89 ? 17.806 -1.540 -18.022 1.00 88.00 89 GLY A O 1
ATOM 669 N N . ARG A 1 90 ? 18.326 0.449 -17.097 1.00 90.50 90 ARG A N 1
ATOM 670 C CA . ARG A 1 90 ? 18.349 -0.046 -15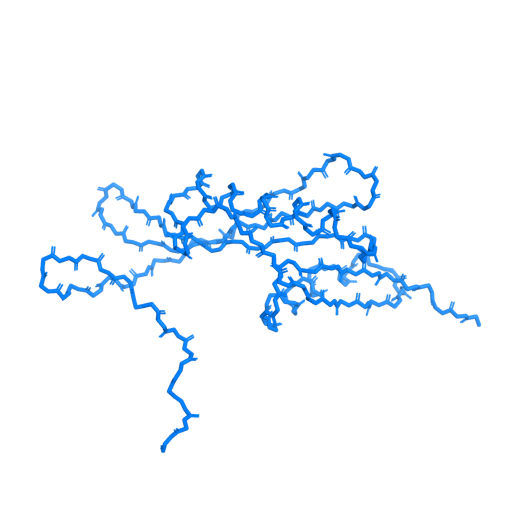.712 1.00 90.50 90 ARG A CA 1
ATOM 671 C C . ARG A 1 90 ? 16.939 -0.286 -15.200 1.00 90.50 90 ARG A C 1
ATOM 673 O O . ARG A 1 90 ? 15.998 0.416 -15.561 1.00 90.50 90 ARG A O 1
ATOM 680 N N . LEU A 1 91 ? 16.810 -1.284 -14.330 1.00 94.19 91 LEU A N 1
ATOM 681 C CA . LEU A 1 91 ? 15.565 -1.560 -13.631 1.00 94.19 91 LEU A CA 1
ATOM 682 C C . LEU A 1 91 ? 15.569 -0.912 -12.258 1.00 94.19 91 LEU A C 1
ATOM 684 O O . LEU A 1 91 ? 16.557 -0.926 -11.527 1.00 94.19 91 LEU A O 1
ATOM 688 N N . HIS A 1 92 ? 14.414 -0.387 -11.910 1.00 95.19 92 HIS A N 1
ATOM 689 C CA . HIS A 1 92 ? 14.127 0.253 -10.652 1.00 95.19 92 HIS A CA 1
ATOM 690 C C . HIS A 1 92 ? 12.826 -0.304 -10.090 1.00 95.19 92 HIS A C 1
ATOM 692 O O . HIS A 1 92 ? 11.957 -0.751 -10.837 1.00 95.19 92 HIS A O 1
ATOM 698 N N . VAL A 1 93 ? 12.683 -0.247 -8.773 1.00 96.62 93 VAL A N 1
ATOM 699 C CA . VAL A 1 93 ? 11.449 -0.577 -8.066 1.00 96.62 93 VAL A CA 1
ATOM 700 C C . VAL A 1 93 ? 11.011 0.609 -7.221 1.00 96.62 93 VAL A C 1
ATOM 702 O O . VAL A 1 93 ? 11.827 1.342 -6.656 1.00 96.62 93 VAL A O 1
ATOM 705 N N . ALA A 1 94 ? 9.705 0.808 -7.166 1.00 97.25 94 ALA A N 1
ATOM 706 C CA . ALA A 1 94 ? 9.032 1.782 -6.321 1.00 97.25 94 ALA A CA 1
ATOM 707 C C . ALA A 1 94 ? 7.614 1.274 -6.050 1.00 97.25 94 ALA A C 1
ATOM 709 O O . ALA A 1 94 ? 7.147 0.344 -6.712 1.00 97.25 94 ALA A O 1
ATOM 710 N N . ALA A 1 95 ? 6.928 1.883 -5.092 1.00 98.06 95 ALA A N 1
ATOM 711 C CA . ALA A 1 95 ? 5.527 1.610 -4.839 1.00 98.06 95 ALA A CA 1
ATOM 712 C C . ALA A 1 95 ? 4.693 2.887 -4.922 1.00 98.06 95 ALA A C 1
ATOM 714 O O . ALA A 1 95 ? 5.154 3.970 -4.557 1.00 98.06 95 ALA A O 1
ATOM 715 N N . TRP A 1 96 ? 3.453 2.734 -5.372 1.00 98.62 96 TRP A N 1
ATOM 716 C CA . TRP A 1 96 ? 2.402 3.724 -5.199 1.00 98.62 96 TRP A CA 1
ATOM 717 C C . TRP A 1 96 ? 1.581 3.389 -3.960 1.00 98.62 96 TRP A C 1
ATOM 719 O O . TRP A 1 96 ? 1.248 2.227 -3.715 1.00 98.62 96 TRP A O 1
ATOM 729 N N . VAL A 1 97 ? 1.265 4.421 -3.186 1.00 98.69 97 VAL A N 1
ATOM 730 C CA . VAL A 1 97 ? 0.419 4.365 -1.997 1.00 98.69 97 VAL A CA 1
ATOM 731 C C . VAL A 1 97 ? -0.786 5.258 -2.238 1.00 98.69 97 VAL A C 1
ATOM 733 O O . VAL A 1 97 ? -0.620 6.437 -2.550 1.00 98.69 97 VAL A O 1
ATOM 736 N N . CYS A 1 98 ? -1.984 4.701 -2.089 1.00 98.62 98 CYS A N 1
ATOM 737 C CA . CYS A 1 98 ? -3.239 5.438 -2.191 1.00 98.62 98 CYS A CA 1
ATOM 738 C C . CYS A 1 98 ? -3.978 5.372 -0.852 1.00 98.62 98 CYS A C 1
ATOM 740 O O . CYS A 1 98 ? -4.077 4.296 -0.259 1.00 98.62 98 CYS A O 1
ATOM 742 N N . VAL A 1 99 ? -4.500 6.507 -0.389 1.00 98.38 99 VAL A N 1
ATOM 743 C CA . VAL A 1 99 ? -5.252 6.624 0.868 1.00 98.38 99 VAL A CA 1
ATOM 744 C C . VAL A 1 99 ? -6.566 7.354 0.617 1.00 98.38 99 VAL A C 1
ATOM 746 O O . VAL A 1 99 ? -6.580 8.375 -0.068 1.00 98.38 99 VAL A O 1
ATOM 749 N N . SER A 1 100 ? -7.655 6.849 1.190 1.00 97.50 100 SER A N 1
ATOM 750 C CA . SER A 1 100 ? -8.976 7.489 1.171 1.00 97.50 100 SER A CA 1
ATOM 751 C C . SER A 1 100 ? -9.622 7.402 2.554 1.00 97.50 100 SER A C 1
ATOM 753 O O . SER A 1 100 ? -9.330 6.485 3.331 1.00 97.50 100 SER A O 1
ATOM 755 N N . MET A 1 101 ? -10.474 8.375 2.868 1.00 95.81 101 MET A N 1
ATOM 756 C CA . MET A 1 101 ? -11.312 8.381 4.063 1.00 95.81 101 MET A CA 1
ATOM 757 C C . MET A 1 101 ? -12.712 7.868 3.740 1.00 95.81 101 MET A C 1
ATOM 759 O O . MET A 1 101 ? -13.208 8.017 2.626 1.00 95.81 101 MET A O 1
ATOM 763 N N . HIS A 1 102 ? -13.376 7.269 4.726 1.00 94.38 102 HIS A N 1
ATOM 764 C CA . HIS A 1 102 ? -14.759 6.837 4.543 1.00 94.38 102 HIS A CA 1
ATOM 765 C C . HIS A 1 102 ? -15.685 8.000 4.181 1.00 94.38 102 HIS A C 1
ATOM 767 O O . HIS A 1 102 ? -15.749 8.991 4.906 1.00 94.38 102 HIS A O 1
ATOM 773 N N . GLY A 1 103 ? -16.439 7.836 3.093 1.00 9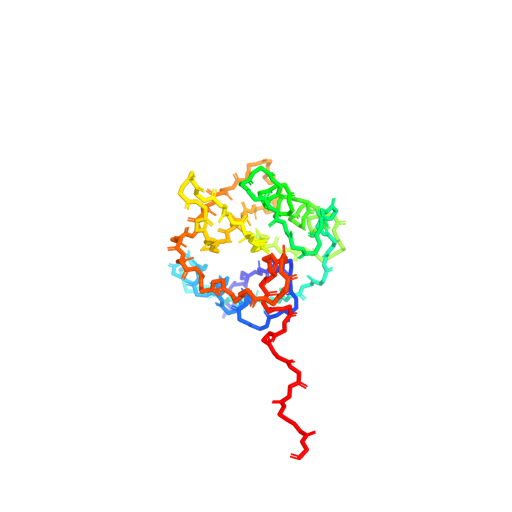0.94 103 GLY A N 1
ATOM 774 C CA . GLY A 1 103 ? -17.391 8.841 2.619 1.00 90.94 103 GLY A CA 1
ATOM 775 C C . GLY A 1 103 ? -16.753 10.033 1.901 1.00 90.94 103 GLY A C 1
ATOM 776 O O . GLY A 1 103 ? -17.470 10.985 1.612 1.00 90.94 103 GLY A O 1
ATOM 777 N N . ASP A 1 104 ? -15.448 9.988 1.620 1.00 91.56 104 ASP A N 1
ATOM 778 C CA . ASP A 1 104 ? -14.747 10.999 0.829 1.00 91.56 104 ASP A CA 1
ATOM 779 C C . ASP A 1 104 ? -14.449 10.466 -0.583 1.00 91.56 104 ASP A C 1
ATOM 781 O O . ASP A 1 104 ? -14.002 9.328 -0.752 1.00 91.56 104 ASP A O 1
ATOM 785 N N . ASP A 1 105 ? -14.671 11.303 -1.595 1.00 91.06 105 ASP A N 1
ATOM 786 C CA . ASP A 1 105 ? -14.354 11.005 -2.996 1.00 91.06 105 ASP A CA 1
ATOM 787 C C . ASP A 1 105 ? -12.886 11.323 -3.332 1.00 91.06 105 ASP A C 1
ATOM 789 O O . ASP A 1 105 ? -12.382 10.955 -4.399 1.00 91.06 105 ASP A O 1
ATOM 793 N N . TYR A 1 106 ? -12.177 12.013 -2.435 1.00 96.25 106 TYR A N 1
ATOM 794 C CA . TYR A 1 106 ? -10.773 12.344 -2.616 1.00 96.25 106 TYR A CA 1
ATOM 795 C C . TYR A 1 106 ? -9.853 11.158 -2.289 1.00 96.25 106 TYR A C 1
ATOM 797 O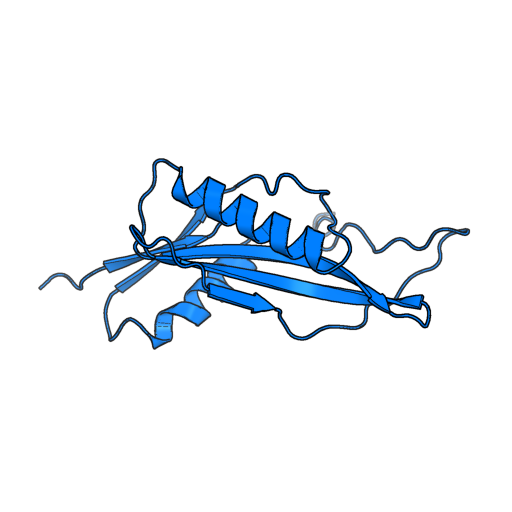 O . TYR A 1 106 ? -9.975 10.485 -1.261 1.00 96.25 106 TYR A O 1
ATOM 805 N N . VAL A 1 107 ? -8.863 10.940 -3.158 1.00 97.69 107 VAL A N 1
ATOM 806 C CA . VAL A 1 107 ? -7.799 9.949 -2.965 1.00 97.69 107 VAL A CA 1
ATOM 807 C C . VAL A 1 107 ? -6.460 10.673 -2.901 1.00 97.69 107 VAL A C 1
ATOM 809 O O . VAL A 1 107 ? -6.062 11.364 -3.836 1.00 97.69 107 VAL A O 1
ATOM 812 N N . SER A 1 108 ? -5.746 10.489 -1.792 1.00 98.00 108 SER A N 1
ATOM 813 C CA . SER A 1 108 ? -4.360 10.934 -1.648 1.00 98.00 108 SER A CA 1
ATOM 814 C C . SER A 1 108 ? -3.419 9.898 -2.243 1.00 98.00 108 SER A C 1
ATOM 816 O O . SER A 1 108 ? -3.554 8.708 -1.961 1.00 98.00 108 SER A O 1
ATOM 818 N N . GLU A 1 109 ? -2.443 10.342 -3.031 1.00 98.44 109 GLU A N 1
ATOM 819 C CA . GLU A 1 109 ? -1.538 9.465 -3.772 1.00 98.44 109 GLU A CA 1
ATOM 820 C C . GLU A 1 109 ? -0.092 9.888 -3.557 1.00 98.44 109 GLU A C 1
ATOM 822 O O . GLU A 1 109 ? 0.260 11.057 -3.708 1.00 98.44 109 GLU A O 1
ATOM 827 N N . ALA A 1 110 ? 0.758 8.927 -3.219 1.00 98.31 110 ALA A N 1
ATOM 828 C CA . ALA A 1 110 ? 2.181 9.151 -3.045 1.00 98.31 110 ALA A CA 1
ATOM 829 C C . ALA A 1 110 ? 2.977 8.008 -3.666 1.00 98.31 110 ALA A C 1
ATOM 831 O O . ALA A 1 110 ? 2.591 6.841 -3.591 1.00 98.31 110 ALA A O 1
ATOM 832 N N . ARG A 1 111 ? 4.126 8.344 -4.246 1.00 98.00 111 ARG A N 1
ATOM 833 C CA . ARG A 1 111 ? 5.090 7.379 -4.769 1.00 98.00 111 ARG A CA 1
ATOM 834 C C . ARG A 1 111 ? 6.287 7.323 -3.835 1.00 98.00 111 ARG A C 1
ATOM 836 O O . ARG A 1 111 ? 6.798 8.363 -3.420 1.00 98.00 111 ARG A O 1
ATOM 843 N N . THR A 1 112 ? 6.747 6.123 -3.503 1.00 97.69 112 THR A N 1
ATOM 844 C CA . THR A 1 112 ? 7.946 5.962 -2.676 1.00 97.69 112 THR A CA 1
ATOM 845 C C . THR A 1 112 ? 9.190 6.469 -3.403 1.00 97.69 112 THR A C 1
ATOM 847 O O . THR A 1 112 ? 9.220 6.610 -4.631 1.00 97.69 112 THR A O 1
ATOM 850 N N . ALA A 1 113 ? 10.275 6.648 -2.647 1.00 97.19 113 ALA A N 1
ATOM 851 C CA . ALA A 1 113 ? 11.600 6.721 -3.244 1.00 97.19 113 ALA A CA 1
ATOM 852 C C . ALA A 1 113 ? 11.851 5.493 -4.138 1.00 97.19 113 ALA A C 1
ATOM 854 O O . ALA A 1 113 ? 11.314 4.403 -3.915 1.00 97.19 113 ALA A O 1
ATOM 855 N N . THR A 1 114 ? 12.653 5.696 -5.177 1.00 95.44 114 THR A N 1
ATOM 856 C CA . THR A 1 114 ? 12.989 4.657 -6.147 1.00 95.44 114 THR A CA 1
ATOM 857 C C . THR A 1 114 ? 14.272 3.948 -5.731 1.00 95.44 114 THR A C 1
ATOM 859 O O . THR A 1 114 ? 15.267 4.599 -5.424 1.00 95.44 114 THR A O 1
ATOM 862 N N . PHE A 1 115 ? 14.268 2.619 -5.776 1.00 93.94 115 PHE A N 1
ATOM 863 C CA . PHE A 1 115 ? 15.447 1.790 -5.546 1.00 93.94 115 PHE A CA 1
ATOM 864 C C . PHE A 1 115 ? 15.905 1.166 -6.865 1.00 93.94 115 PHE A C 1
ATOM 866 O O . PHE A 1 115 ? 15.102 0.564 -7.575 1.00 93.94 115 PHE A O 1
ATOM 873 N N . GLN A 1 116 ? 17.183 1.314 -7.225 1.00 94.44 116 GLN A N 1
ATOM 874 C CA . GLN A 1 116 ? 17.731 0.638 -8.402 1.00 94.44 116 GLN A CA 1
ATOM 875 C C . GLN A 1 116 ? 17.868 -0.860 -8.109 1.00 94.44 116 GLN A C 1
ATOM 877 O O . GLN A 1 116 ? 18.615 -1.262 -7.219 1.00 94.44 116 GLN A O 1
ATOM 882 N N . ALA A 1 117 ? 17.172 -1.688 -8.880 1.00 89.44 117 ALA A N 1
ATOM 883 C CA . ALA A 1 117 ? 17.251 -3.132 -8.764 1.00 89.44 117 ALA A CA 1
ATOM 884 C C . ALA A 1 117 ? 18.451 -3.670 -9.553 1.00 89.44 117 ALA A C 1
ATOM 886 O O . ALA A 1 117 ? 18.765 -3.215 -10.658 1.00 89.44 117 ALA A O 1
ATOM 887 N N . ARG A 1 118 ? 19.114 -4.694 -9.011 1.00 81.25 118 ARG A N 1
ATOM 888 C CA . ARG A 1 118 ? 20.108 -5.452 -9.771 1.00 81.25 118 ARG A CA 1
ATOM 889 C C . ARG A 1 118 ? 19.376 -6.393 -10.725 1.00 81.25 118 ARG A C 1
ATOM 891 O O . ARG A 1 118 ? 18.779 -7.373 -10.294 1.00 81.25 118 ARG A O 1
ATOM 898 N N . ALA A 1 119 ? 19.439 -6.105 -12.019 1.00 64.88 119 ALA A N 1
ATOM 899 C CA . ALA A 1 119 ? 18.990 -7.036 -13.045 1.00 64.88 119 ALA A CA 1
ATOM 900 C C . ALA A 1 119 ? 19.985 -8.207 -13.151 1.00 64.88 119 ALA A C 1
ATOM 902 O O . ALA A 1 119 ? 21.173 -7.986 -13.398 1.00 64.88 119 ALA A O 1
ATOM 903 N N . TYR A 1 120 ? 19.515 -9.445 -12.987 1.00 55.62 120 TYR A N 1
ATOM 904 C CA . TYR A 1 120 ? 20.285 -10.636 -13.348 1.00 55.62 120 TYR A CA 1
ATOM 905 C C . TYR A 1 120 ? 19.902 -11.034 -14.776 1.00 55.62 120 TYR A C 1
ATOM 907 O O . TYR A 1 120 ? 18.733 -11.267 -15.071 1.00 55.62 120 TYR A O 1
ATOM 915 N N . LYS A 1 121 ? 20.883 -11.082 -15.684 1.00 46.56 121 LYS A N 1
ATOM 916 C CA . LYS A 1 121 ? 20.690 -11.677 -17.011 1.00 46.56 121 LYS A CA 1
ATOM 917 C C . LYS A 1 121 ? 20.733 -13.194 -16.856 1.00 46.56 121 LYS A C 1
ATOM 919 O O . LYS A 1 121 ? 21.812 -13.747 -16.648 1.00 46.56 121 LYS A O 1
ATOM 924 N N . HIS A 1 122 ? 19.599 -13.862 -17.013 1.00 41.25 122 HIS A N 1
ATOM 925 C CA . HIS A 1 122 ? 19.588 -15.267 -17.400 1.00 41.25 122 HIS A CA 1
ATOM 926 C C . HIS A 1 122 ? 19.163 -15.321 -18.865 1.00 41.25 122 HIS A C 1
ATOM 928 O O . HIS A 1 122 ? 18.091 -14.846 -19.202 1.00 41.25 122 HIS A O 1
ATOM 934 N N . HIS A 1 123 ? 20.068 -15.794 -19.729 1.00 41.78 123 HIS A N 1
ATOM 935 C CA . HIS A 1 123 ? 19.842 -16.097 -21.148 1.00 41.78 123 HIS A CA 1
ATOM 936 C C . HIS A 1 123 ? 18.843 -15.173 -21.878 1.00 41.78 123 HIS A C 1
ATOM 938 O O . HIS A 1 123 ? 17.674 -15.492 -22.016 1.00 41.78 123 HIS A O 1
ATOM 944 N N . ASN A 1 124 ? 19.337 -14.038 -22.388 1.00 40.78 124 ASN A N 1
ATOM 945 C CA . ASN A 1 124 ? 18.626 -13.095 -23.272 1.00 40.78 124 ASN A CA 1
ATOM 946 C C . ASN A 1 124 ? 17.303 -12.476 -22.779 1.00 40.78 124 ASN A C 1
ATOM 948 O O . ASN A 1 124 ? 16.773 -11.616 -23.479 1.00 40.78 124 ASN A O 1
ATOM 952 N N . GLU A 1 125 ? 16.843 -12.770 -21.565 1.00 43.53 125 GLU A N 1
ATOM 953 C CA . GLU A 1 125 ? 15.683 -12.119 -20.953 1.00 43.53 125 GLU A CA 1
ATOM 954 C C . GLU A 1 125 ? 16.066 -11.475 -19.611 1.00 43.53 125 GLU A C 1
ATOM 956 O O . GLU A 1 125 ? 16.825 -12.020 -18.805 1.00 43.53 125 GLU A O 1
ATOM 961 N N . VAL A 1 126 ? 15.598 -10.242 -19.390 1.00 45.94 126 VAL A N 1
ATOM 962 C CA . VAL A 1 126 ? 15.794 -9.530 -18.122 1.00 45.94 126 VAL A CA 1
ATOM 963 C C . VAL A 1 126 ? 14.584 -9.814 -17.245 1.00 45.94 126 VAL A C 1
ATOM 965 O O . VAL A 1 126 ? 13.518 -9.248 -17.470 1.00 45.94 126 VAL A O 1
ATOM 968 N N . THR A 1 127 ? 14.771 -10.647 -16.226 1.00 48.12 127 THR A N 1
ATOM 969 C CA . THR A 1 127 ? 13.715 -11.005 -15.271 1.00 48.12 127 THR A CA 1
ATOM 970 C C . THR A 1 127 ? 14.164 -10.610 -13.869 1.00 48.12 127 THR A C 1
ATOM 972 O O . THR A 1 127 ? 15.309 -10.862 -13.485 1.00 48.12 127 THR A O 1
ATOM 975 N N . LEU A 1 128 ? 13.294 -9.953 -13.098 1.00 48.94 128 LEU A N 1
ATOM 976 C CA . LEU A 1 128 ? 13.525 -9.774 -11.664 1.00 48.94 128 LEU A CA 1
ATOM 977 C C . LEU A 1 128 ? 13.193 -11.085 -10.940 1.00 48.94 128 LEU A C 1
ATOM 979 O O . LEU A 1 128 ? 12.287 -11.793 -11.381 1.00 48.94 128 LEU A O 1
ATOM 983 N N . PRO A 1 129 ? 13.902 -11.430 -9.850 1.00 46.81 129 PRO A N 1
ATOM 984 C CA . PRO A 1 129 ? 13.578 -12.623 -9.081 1.00 46.81 129 PRO A CA 1
ATOM 985 C C . PRO A 1 129 ? 12.154 -12.495 -8.532 1.00 46.81 129 PRO A C 1
ATOM 987 O O . PRO A 1 129 ? 11.867 -11.630 -7.709 1.00 46.81 129 PRO A O 1
ATOM 990 N N . THR A 1 130 ? 11.262 -13.370 -8.988 1.00 50.00 130 THR A N 1
ATOM 991 C CA . THR A 1 130 ? 9.838 -13.408 -8.622 1.00 50.00 130 THR A CA 1
ATOM 992 C C . THR A 1 130 ? 9.569 -13.950 -7.217 1.00 50.00 130 THR A C 1
ATOM 994 O O . THR A 1 130 ? 8.416 -14.161 -6.857 1.00 50.00 130 THR A O 1
ATOM 997 N N . THR A 1 131 ? 10.589 -14.142 -6.373 1.00 42.38 131 THR A N 1
ATOM 998 C CA . THR A 1 131 ? 10.360 -14.638 -5.011 1.00 42.38 131 THR A CA 1
ATOM 999 C C . THR A 1 131 ? 11.424 -14.143 -4.038 1.00 42.38 131 THR A C 1
ATOM 1001 O O . THR A 1 131 ? 12.535 -14.659 -3.994 1.00 42.38 131 THR A O 1
ATOM 1004 N N . ILE A 1 132 ? 11.066 -13.167 -3.204 1.00 45.06 132 ILE A N 1
ATOM 1005 C CA . ILE A 1 132 ? 11.635 -13.044 -1.860 1.00 45.06 132 ILE A CA 1
ATOM 1006 C C . ILE A 1 132 ? 10.565 -13.630 -0.936 1.00 45.06 132 ILE A C 1
ATOM 1008 O O . ILE A 1 132 ? 9.584 -12.952 -0.642 1.00 45.06 132 ILE A O 1
ATOM 1012 N N . GLY A 1 133 ? 10.702 -14.904 -0.545 1.00 46.12 133 GLY A N 1
ATOM 1013 C CA . GLY A 1 133 ? 9.869 -15.476 0.524 1.00 46.12 133 GLY A CA 1
ATOM 1014 C C . GLY A 1 133 ? 9.320 -16.896 0.353 1.00 46.12 133 GLY A C 1
ATOM 1015 O O . GLY A 1 133 ? 8.168 -17.105 0.719 1.00 46.12 133 GLY A O 1
ATOM 1016 N N . LYS A 1 134 ? 10.087 -17.877 -0.153 1.00 41.50 134 LYS A N 1
ATOM 1017 C CA . LYS A 1 134 ? 9.665 -19.295 -0.067 1.00 41.50 134 LYS A CA 1
ATOM 1018 C C . LYS A 1 134 ? 10.738 -20.350 0.227 1.00 41.50 134 LYS A C 1
ATOM 1020 O O . LYS A 1 134 ? 10.448 -21.528 0.082 1.00 41.50 134 LYS A O 1
ATOM 1025 N N . GLU A 1 135 ? 11.917 -19.978 0.718 1.00 40.88 135 GLU A N 1
ATOM 1026 C CA . GLU A 1 135 ? 12.884 -20.973 1.206 1.00 40.88 135 GLU A CA 1
ATOM 1027 C C . GLU A 1 135 ? 13.454 -20.554 2.560 1.00 40.88 135 GLU A C 1
ATOM 1029 O O . GLU A 1 135 ? 14.447 -19.840 2.657 1.00 40.88 135 GLU A O 1
ATOM 1034 N N . ALA A 1 136 ? 12.759 -20.980 3.610 1.00 37.72 136 ALA A N 1
ATOM 1035 C CA . ALA A 1 136 ? 13.303 -21.185 4.945 1.00 37.72 136 ALA A CA 1
ATOM 1036 C C . ALA A 1 136 ? 12.409 -22.223 5.636 1.00 37.72 136 ALA A C 1
ATOM 1038 O O . ALA A 1 136 ? 11.629 -21.870 6.506 1.00 37.72 136 ALA A O 1
ATOM 1039 N N . ASP A 1 137 ? 12.437 -23.452 5.119 1.00 39.59 137 ASP A N 1
ATOM 1040 C CA . ASP A 1 137 ? 12.053 -24.691 5.811 1.00 39.59 137 ASP A CA 1
ATOM 1041 C C . ASP A 1 137 ? 12.474 -25.875 4.921 1.00 39.59 137 ASP A C 1
ATOM 1043 O O . ASP A 1 137 ? 11.682 -26.401 4.139 1.00 39.59 137 ASP A O 1
ATOM 1047 N N . MET A 1 138 ? 13.760 -26.231 5.004 1.00 37.34 138 MET A N 1
ATOM 1048 C CA . MET A 1 138 ? 14.307 -27.586 4.837 1.00 37.34 138 MET A CA 1
ATOM 1049 C C . MET A 1 138 ? 15.594 -27.697 5.651 1.00 37.34 138 MET A C 1
ATOM 1051 O O . MET A 1 138 ? 16.439 -26.782 5.525 1.00 37.34 138 MET A O 1
#

Radius of gyration: 17.14 Å; chains: 1; bounding box: 39×40×52 Å

Secondary structure (DSSP, 8-state):
-PPPEEEEEES---HHHHHHHHHHHGGGSTTPEEEEEE-----SS-SS-BHHHHHHHHHHHHHHHHHTSS---SEEEEEEEEEEE-TT--EEEEEEEEEEETT---EEEEEPPPEEE--EEETTEEE--S-SSS----

pLDDT: mean 87.7, std 18.63, range [37.34, 98.75]

InterPro domains:
  IPR026533 Non-canonical purine NTP phosphatase/PRRC1 [PF01931] (8-116)
  IPR029001 Inosine triphosphate pyrophosphatase-like [G3DSA:3.90.950.10] (1-125)
  IPR029001 Inosine triphosphate pyrophosphatase-like [SSF52972] (6-116)
  IPR050299 YjjX NTPase [PTHR34699] (6-116)

Organism: Perkinsus olseni (NCBI:txid32597)

Foldseek 3Di:
DQFAEAEEEEQDQDVVRQVVVCVVCVVPPVRGHYDTHYDHFFQPADPAAEDDVSQVSSQVRSQVRVLPDPDDGQKYKGKGKHWYADPVGWIKIKIKMWMDGRPDPDIDIDIDDIGTDDFDDDDPDTDDPPDDDDDDDD